Protein AF-A0A836RVA8-F1 (afdb_monomer_lite)

Structure (mmCIF, N/CA/C/O backbone):
data_AF-A0A836RVA8-F1
#
_entry.id   AF-A0A836RVA8-F1
#
loop_
_atom_site.group_PDB
_atom_site.id
_atom_site.type_symbol
_atom_site.label_atom_id
_atom_site.label_alt_id
_atom_site.label_comp_id
_atom_site.label_asym_id
_atom_site.label_entity_id
_atom_site.label_seq_id
_atom_site.pdbx_PDB_ins_code
_atom_site.Cartn_x
_atom_site.Cartn_y
_atom_site.Cartn_z
_atom_site.occupancy
_atom_site.B_iso_or_equiv
_atom_site.auth_seq_id
_atom_site.auth_comp_id
_atom_site.auth_asym_id
_atom_site.auth_atom_id
_atom_site.pdbx_PDB_model_num
ATOM 1 N N . MET A 1 1 ? -26.737 -7.224 10.497 1.00 41.62 1 MET A N 1
ATOM 2 C CA . MET A 1 1 ? -25.761 -6.852 9.454 1.00 41.62 1 MET A CA 1
ATOM 3 C C . MET A 1 1 ? -25.081 -8.125 9.006 1.00 41.62 1 MET A C 1
ATOM 5 O O . MET A 1 1 ? -24.600 -8.872 9.847 1.00 41.62 1 MET A O 1
ATOM 9 N N . ASP A 1 2 ? -25.193 -8.421 7.721 1.00 38.41 2 ASP A N 1
ATOM 10 C CA . ASP A 1 2 ? -24.862 -9.713 7.130 1.00 38.41 2 ASP A CA 1
ATOM 11 C C . ASP A 1 2 ? -23.335 -9.884 7.031 1.00 38.41 2 ASP A C 1
ATOM 13 O O . ASP A 1 2 ? -22.668 -9.108 6.348 1.00 38.41 2 ASP A O 1
ATOM 17 N N . ARG A 1 3 ? -22.769 -10.868 7.745 1.00 47.66 3 ARG A N 1
ATOM 18 C CA . ARG A 1 3 ? -21.315 -11.139 7.846 1.00 47.66 3 ARG A CA 1
ATOM 19 C C . ARG A 1 3 ? -20.704 -11.715 6.550 1.00 47.66 3 ARG A C 1
ATOM 21 O O . ARG A 1 3 ? -19.552 -12.130 6.540 1.00 47.66 3 ARG A O 1
ATOM 28 N N . ALA A 1 4 ? -21.459 -11.748 5.455 1.00 45.94 4 ALA A N 1
ATOM 29 C CA . ALA A 1 4 ? -21.172 -12.548 4.265 1.00 45.94 4 ALA A CA 1
ATOM 30 C C . ALA A 1 4 ? -20.356 -11.848 3.152 1.00 45.94 4 ALA A C 1
ATOM 32 O O . ALA A 1 4 ? -20.368 -12.313 2.016 1.00 45.94 4 ALA A O 1
ATOM 33 N N . ARG A 1 5 ? -19.653 -10.736 3.421 1.00 54.91 5 ARG A N 1
ATOM 34 C CA . ARG A 1 5 ? -18.904 -9.982 2.382 1.00 54.91 5 ARG A CA 1
ATOM 35 C C . ARG A 1 5 ? -17.387 -9.896 2.596 1.00 54.91 5 ARG A C 1
ATOM 37 O O . ARG A 1 5 ? -16.750 -9.000 2.055 1.00 54.91 5 ARG A O 1
ATOM 44 N N . GLY A 1 6 ? -16.809 -10.811 3.370 1.00 57.75 6 GLY A N 1
ATOM 45 C CA . GLY A 1 6 ? -15.354 -10.985 3.456 1.00 57.75 6 GLY A CA 1
ATOM 46 C C . GLY A 1 6 ? -14.848 -12.027 2.456 1.00 57.75 6 GLY A C 1
ATOM 47 O O . GLY A 1 6 ? -15.592 -12.951 2.110 1.00 57.75 6 GLY A O 1
ATOM 48 N N . ALA A 1 7 ? -13.592 -11.907 2.012 1.00 67.31 7 ALA A N 1
ATOM 49 C CA . ALA A 1 7 ? -12.902 -12.996 1.319 1.00 67.31 7 ALA A CA 1
ATOM 50 C C . ALA A 1 7 ? -12.951 -14.282 2.164 1.00 67.31 7 ALA A C 1
ATOM 52 O O . ALA A 1 7 ? -13.014 -14.216 3.388 1.00 67.31 7 ALA A O 1
ATOM 53 N N . ALA A 1 8 ? -12.911 -15.461 1.535 1.00 75.00 8 ALA A N 1
ATOM 54 C CA . ALA A 1 8 ? -13.102 -16.737 2.238 1.00 75.00 8 ALA A CA 1
ATOM 55 C C . ALA A 1 8 ? -12.176 -16.905 3.460 1.00 75.00 8 ALA A C 1
ATOM 57 O O . ALA A 1 8 ? -12.599 -17.422 4.489 1.00 75.00 8 ALA A O 1
ATOM 58 N N . PHE A 1 9 ? -10.941 -16.399 3.377 1.00 73.25 9 PHE A N 1
ATOM 59 C CA . PHE A 1 9 ? -9.980 -16.420 4.480 1.00 73.25 9 PHE A CA 1
ATOM 60 C C . PHE A 1 9 ? -10.395 -15.560 5.686 1.00 73.25 9 PHE A C 1
ATOM 62 O O . PHE A 1 9 ? -10.048 -15.890 6.814 1.00 73.25 9 PHE A O 1
ATOM 69 N N . THR A 1 10 ? -11.155 -14.480 5.498 1.00 70.62 10 THR A N 1
ATOM 70 C CA . THR A 1 10 ? -11.567 -13.605 6.608 1.00 70.62 10 THR A CA 1
ATOM 71 C C . THR A 1 10 ? -12.845 -14.077 7.301 1.00 70.62 10 THR A C 1
ATOM 73 O O . THR A 1 10 ? -13.196 -13.580 8.370 1.00 70.62 10 THR A O 1
ATOM 76 N N . GLN A 1 11 ? -13.530 -15.085 6.753 1.00 72.25 11 GLN A N 1
ATOM 77 C CA . GLN A 1 11 ? -14.764 -15.628 7.317 1.00 72.25 11 GLN A CA 1
ATOM 78 C C . GLN A 1 11 ? -14.469 -16.549 8.511 1.00 72.25 11 GLN A C 1
ATOM 80 O O . GLN A 1 11 ? -14.295 -17.755 8.370 1.00 72.25 11 GLN A O 1
ATOM 85 N N . GLY A 1 12 ? -14.431 -15.970 9.714 1.00 66.88 12 GLY A N 1
ATOM 86 C CA . GLY A 1 12 ? -14.354 -16.713 10.980 1.00 66.88 12 GLY A CA 1
ATOM 87 C C . GLY A 1 12 ? -12.945 -17.101 11.440 1.00 66.88 12 GLY A C 1
ATOM 88 O O . GLY A 1 12 ? -12.816 -17.701 12.503 1.00 66.88 12 GLY A O 1
ATOM 89 N N . LEU A 1 13 ? -11.907 -16.742 10.680 1.00 68.31 13 LEU A N 1
ATOM 90 C CA . LEU A 1 13 ? -10.499 -16.947 11.056 1.00 68.31 13 LEU A CA 1
ATOM 91 C C . LEU A 1 13 ? -9.814 -15.664 11.535 1.00 68.31 13 LEU A C 1
ATOM 93 O O . LEU A 1 13 ? -8.812 -15.732 12.241 1.00 68.31 13 LEU A O 1
ATOM 97 N N . VAL A 1 14 ? -10.344 -14.504 11.146 1.00 76.12 14 VAL A N 1
ATOM 98 C CA . VAL A 1 14 ? -9.761 -13.197 11.443 1.00 76.12 14 VAL A CA 1
ATOM 99 C C . VAL A 1 14 ? -10.709 -12.426 12.347 1.00 76.12 14 VAL A C 1
ATOM 101 O O . VAL A 1 14 ? -11.854 -12.165 11.978 1.00 76.12 14 VAL A O 1
ATOM 104 N N . ASP A 1 15 ? -10.216 -12.054 13.522 1.00 83.06 15 ASP A N 1
ATOM 105 C CA . ASP A 1 15 ? -10.901 -11.128 14.413 1.00 83.06 15 ASP A CA 1
ATOM 106 C C . ASP A 1 15 ? -10.461 -9.696 14.093 1.00 83.06 15 ASP A C 1
ATOM 108 O O . ASP A 1 15 ? -9.334 -9.301 14.395 1.00 83.06 15 ASP A O 1
ATOM 112 N N . ALA A 1 16 ? -11.343 -8.940 13.436 1.00 80.56 16 ALA A N 1
ATOM 113 C CA . ALA A 1 16 ? -11.071 -7.569 13.009 1.00 80.56 16 ALA A CA 1
ATOM 114 C C . ALA A 1 16 ? -10.760 -6.640 14.192 1.00 80.56 16 ALA A C 1
ATOM 116 O O . ALA A 1 16 ? -9.933 -5.744 14.048 1.00 80.56 16 ALA A O 1
ATOM 117 N N . ASP A 1 17 ? -11.351 -6.897 15.364 1.00 83.56 17 ASP A N 1
ATOM 118 C CA . ASP A 1 17 ? -11.145 -6.081 16.566 1.00 83.56 17 ASP A CA 1
ATOM 119 C C . ASP A 1 17 ? -9.721 -6.238 17.134 1.00 83.56 17 ASP A C 1
ATOM 121 O O . ASP A 1 17 ? -9.259 -5.411 17.919 1.00 83.56 17 ASP A O 1
ATOM 125 N N . ASN A 1 18 ? -9.000 -7.280 16.703 1.00 87.00 18 ASN A N 1
ATOM 126 C CA . ASN A 1 18 ? -7.614 -7.560 17.074 1.00 87.00 18 ASN A CA 1
ATOM 127 C C . ASN A 1 18 ? -6.597 -7.173 15.982 1.00 87.00 18 ASN A C 1
ATOM 129 O O . ASN A 1 18 ? -5.406 -7.463 16.122 1.00 87.00 18 ASN A O 1
ATOM 133 N N . LEU A 1 19 ? -7.032 -6.515 14.901 1.00 86.31 19 LEU A N 1
ATOM 134 C CA . LEU A 1 19 ? -6.156 -6.042 13.830 1.00 86.31 19 LEU A CA 1
ATOM 135 C C . LEU A 1 19 ? -6.006 -4.521 13.858 1.00 86.31 19 LEU A C 1
ATOM 137 O O . LEU A 1 19 ? -6.974 -3.781 13.728 1.00 86.31 19 LEU A O 1
ATOM 141 N N . LEU A 1 20 ? -4.760 -4.051 13.953 1.00 86.00 20 LEU A N 1
ATOM 142 C CA . LEU A 1 20 ? -4.451 -2.621 13.876 1.00 86.00 20 LEU A CA 1
ATOM 143 C C . LEU A 1 20 ? -4.509 -2.098 12.433 1.00 86.00 20 LEU A C 1
ATOM 145 O O . LEU A 1 20 ? -5.014 -1.007 12.181 1.00 86.00 20 LEU A O 1
ATOM 149 N N . ALA A 1 21 ? -3.950 -2.865 11.498 1.00 88.69 21 ALA A N 1
ATOM 150 C CA . ALA A 1 21 ? -3.891 -2.539 10.082 1.00 88.69 21 ALA A CA 1
ATOM 151 C C . ALA A 1 21 ? -3.522 -3.784 9.262 1.00 88.69 21 ALA A C 1
ATOM 153 O O . ALA A 1 21 ? -2.996 -4.763 9.796 1.00 88.69 21 ALA A O 1
ATOM 154 N N . ALA A 1 22 ? -3.754 -3.717 7.957 1.00 90.25 22 ALA A N 1
ATOM 155 C CA . ALA A 1 22 ? -3.359 -4.711 6.976 1.00 90.25 22 ALA A CA 1
ATOM 156 C C . ALA A 1 22 ? -2.466 -4.073 5.907 1.00 90.25 22 ALA A C 1
ATOM 158 O O . ALA A 1 22 ? -2.730 -2.970 5.431 1.00 90.25 22 ALA A O 1
ATOM 159 N N . LEU A 1 23 ? -1.431 -4.803 5.500 1.00 92.25 23 LEU A N 1
ATOM 160 C CA . LEU A 1 23 ? -0.575 -4.447 4.377 1.00 92.25 23 LEU A CA 1
ATOM 161 C C . LEU A 1 23 ? -0.696 -5.539 3.321 1.00 92.25 23 LEU A C 1
ATOM 163 O O . LEU A 1 23 ? -0.358 -6.693 3.578 1.00 92.25 23 LEU A O 1
ATOM 167 N N . SER A 1 24 ? -1.172 -5.171 2.138 1.00 93.56 24 SER A N 1
ATOM 168 C CA . SER A 1 24 ? -1.114 -6.034 0.963 1.00 93.56 24 SER A CA 1
ATOM 169 C C . SER A 1 24 ? 0.148 -5.744 0.169 1.00 93.56 24 SER A C 1
ATOM 171 O O . SER A 1 24 ? 0.563 -4.595 0.028 1.00 93.56 24 SER A O 1
ATOM 173 N N . ILE A 1 25 ? 0.757 -6.799 -0.358 1.00 93.12 25 ILE A N 1
ATOM 174 C CA . ILE A 1 25 ? 1.924 -6.709 -1.228 1.00 93.12 25 ILE A CA 1
ATOM 175 C C . ILE A 1 25 ? 1.535 -7.412 -2.522 1.00 93.12 25 ILE A C 1
ATOM 177 O O . ILE A 1 25 ? 1.356 -8.630 -2.543 1.00 93.12 25 ILE A O 1
ATOM 181 N N . GLY A 1 26 ? 1.332 -6.636 -3.582 1.00 89.50 26 GLY A N 1
ATOM 182 C CA . GLY A 1 26 ? 0.762 -7.121 -4.832 1.00 89.50 26 GLY A CA 1
ATOM 183 C C . GLY A 1 26 ? 1.663 -6.814 -6.013 1.00 89.50 26 GLY A C 1
ATOM 184 O O . GLY A 1 26 ? 2.142 -5.696 -6.144 1.00 89.50 26 GLY A O 1
ATOM 185 N N . MET A 1 27 ? 1.849 -7.789 -6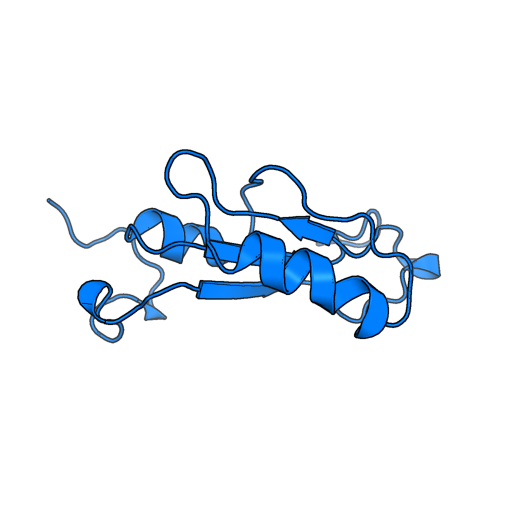.903 1.00 86.88 27 MET A N 1
ATOM 186 C CA . MET A 1 27 ? 2.568 -7.590 -8.174 1.00 86.88 27 MET A CA 1
ATOM 187 C C . MET A 1 27 ? 3.981 -7.020 -7.993 1.00 86.88 27 MET A C 1
ATOM 189 O O . MET A 1 27 ? 4.448 -6.290 -8.851 1.00 86.88 27 MET A O 1
ATOM 193 N N . VAL A 1 28 ? 4.646 -7.343 -6.882 1.00 87.50 28 VAL A N 1
ATOM 194 C CA . VAL A 1 28 ? 6.032 -6.934 -6.624 1.00 87.50 28 VAL A CA 1
ATOM 195 C C . VAL A 1 28 ? 7.027 -7.899 -7.266 1.00 87.50 28 VAL A C 1
ATOM 197 O O . VAL A 1 28 ? 6.768 -9.104 -7.350 1.00 87.50 28 VAL A O 1
ATOM 200 N N . GLY A 1 29 ? 8.187 -7.378 -7.666 1.00 83.31 29 GLY A N 1
ATOM 201 C CA . GLY A 1 29 ? 9.273 -8.163 -8.256 1.00 83.31 29 GLY A CA 1
ATOM 202 C C . GLY A 1 29 ? 9.163 -8.331 -9.771 1.00 83.31 29 GLY A C 1
ATOM 203 O O . GLY A 1 29 ? 9.816 -9.213 -10.341 1.00 83.31 29 GLY A O 1
ATOM 204 N N .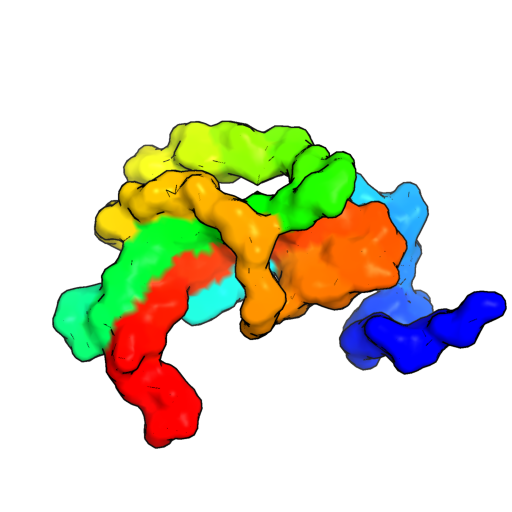 ALA A 1 30 ? 8.348 -7.512 -10.438 1.00 83.94 30 ALA A N 1
ATOM 205 C CA . ALA A 1 30 ? 8.314 -7.477 -11.885 1.00 83.94 30 ALA A CA 1
ATOM 206 C C . ALA A 1 30 ? 9.553 -6.750 -12.435 1.00 83.94 30 ALA A C 1
ATOM 208 O O . ALA A 1 30 ? 10.145 -5.865 -11.818 1.00 83.94 30 ALA A O 1
ATOM 209 N N . LYS A 1 31 ? 9.959 -7.114 -13.654 1.00 87.62 31 LYS A N 1
ATOM 210 C CA . LYS A 1 31 ? 10.976 -6.361 -14.395 1.00 87.62 31 LYS A CA 1
ATOM 211 C C . LYS A 1 31 ? 10.334 -5.100 -14.971 1.00 87.62 31 LYS A C 1
ATOM 213 O O . LYS A 1 31 ? 9.796 -5.153 -16.076 1.00 87.62 31 LYS A O 1
ATOM 218 N N . LEU A 1 32 ? 10.334 -4.006 -14.207 1.00 86.00 32 LEU A N 1
ATOM 219 C 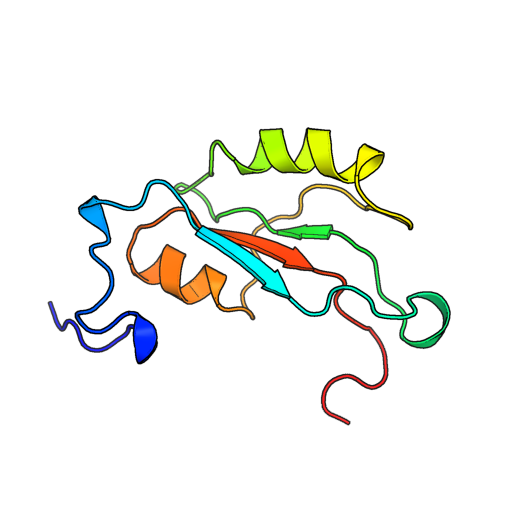CA . LEU A 1 32 ? 9.614 -2.764 -14.541 1.00 86.00 32 LEU A CA 1
ATOM 220 C C . LEU A 1 32 ? 9.974 -2.191 -15.922 1.00 86.00 32 LEU A C 1
ATOM 222 O O . LEU A 1 32 ? 9.123 -1.637 -16.611 1.00 86.00 32 LEU A O 1
ATOM 226 N N . ASP A 1 33 ? 11.205 -2.387 -16.390 1.00 86.94 33 ASP A N 1
ATOM 227 C CA . ASP A 1 33 ? 11.645 -2.026 -17.743 1.00 86.94 33 ASP A CA 1
ATOM 228 C C . ASP A 1 33 ? 10.920 -2.828 -18.846 1.00 86.94 33 ASP A C 1
ATOM 230 O O . ASP A 1 33 ? 10.580 -2.302 -19.913 1.00 86.94 33 ASP A O 1
ATOM 234 N N . VAL A 1 34 ? 10.628 -4.100 -18.573 1.00 88.94 34 VAL A N 1
ATOM 235 C CA . VAL A 1 34 ? 9.939 -5.019 -19.486 1.00 88.94 34 VAL A CA 1
ATOM 236 C C . VAL A 1 34 ? 8.425 -4.856 -19.421 1.00 88.94 34 VAL A C 1
ATOM 238 O O . VAL A 1 34 ? 7.779 -4.807 -20.467 1.00 88.94 34 VAL A O 1
ATOM 241 N N . VAL A 1 35 ? 7.849 -4.777 -18.221 1.00 88.81 35 VAL A N 1
ATOM 242 C CA . VAL A 1 35 ? 6.388 -4.743 -18.032 1.00 88.81 35 VAL A CA 1
ATOM 243 C C . VAL A 1 35 ? 5.816 -3.323 -18.039 1.00 88.81 35 VAL A C 1
ATOM 245 O O . VAL A 1 35 ? 4.649 -3.140 -18.362 1.00 88.81 35 VAL A O 1
ATOM 248 N N . GLY A 1 36 ? 6.635 -2.289 -17.828 1.00 85.88 36 GLY A N 1
ATOM 249 C CA . GLY A 1 36 ? 6.116 -0.959 -17.480 1.00 85.88 36 GLY A CA 1
ATOM 250 C C . GLY A 1 36 ? 5.604 -0.929 -16.034 1.00 85.88 36 GLY A C 1
ATOM 251 O O . GLY A 1 36 ? 5.596 -1.958 -15.364 1.00 85.88 36 GLY A O 1
ATOM 252 N N . GLY A 1 37 ? 5.177 0.233 -15.554 1.00 86.62 37 GLY A N 1
ATOM 253 C CA . GLY A 1 37 ? 4.791 0.430 -14.156 1.00 86.62 37 GLY A CA 1
ATOM 254 C C . GLY A 1 37 ? 5.896 0.997 -13.258 1.00 86.62 37 GLY A C 1
ATOM 255 O O . GLY A 1 37 ? 7.026 1.263 -13.681 1.00 86.62 37 GLY A O 1
ATOM 256 N N . VAL A 1 38 ? 5.530 1.232 -12.000 1.00 89.00 38 VAL A N 1
ATOM 257 C CA . VAL A 1 38 ? 6.358 1.870 -10.968 1.00 89.00 38 VAL A CA 1
ATOM 258 C C . VAL A 1 38 ? 5.963 1.346 -9.599 1.00 89.00 38 VAL A C 1
ATOM 260 O O . VAL A 1 38 ? 4.783 1.108 -9.351 1.00 89.00 38 VAL A O 1
ATOM 263 N N . LEU A 1 39 ? 6.923 1.232 -8.681 1.00 91.62 39 LEU A N 1
ATOM 264 C CA . LEU A 1 39 ? 6.595 0.883 -7.307 1.00 91.62 39 LEU A CA 1
ATOM 265 C C . LEU A 1 39 ? 5.907 2.066 -6.618 1.00 91.62 39 LEU A C 1
ATOM 267 O O . LEU A 1 39 ? 6.409 3.192 -6.631 1.00 91.62 39 LEU A O 1
ATOM 271 N N . GLN A 1 40 ? 4.788 1.804 -5.959 1.00 93.12 40 GLN A N 1
ATOM 272 C CA . GLN A 1 40 ? 4.022 2.798 -5.223 1.00 93.12 40 GLN A CA 1
ATOM 273 C C . GLN A 1 40 ? 3.415 2.206 -3.949 1.00 93.12 40 GLN A C 1
ATOM 275 O O . GLN A 1 40 ? 3.303 0.987 -3.790 1.00 93.12 40 GLN A O 1
ATOM 280 N N . LEU A 1 41 ? 3.018 3.098 -3.045 1.00 94.69 41 LEU A N 1
ATOM 281 C CA . LEU A 1 41 ? 2.234 2.774 -1.862 1.00 94.69 41 LEU A CA 1
ATOM 282 C C . LEU A 1 41 ? 0.842 3.375 -2.042 1.00 94.69 41 LEU A C 1
ATOM 284 O O . LEU A 1 41 ? 0.705 4.587 -2.130 1.00 94.69 41 LEU A O 1
ATOM 288 N N . VAL A 1 42 ? -0.194 2.554 -2.086 1.00 94.62 42 VAL A N 1
ATOM 289 C CA . VAL A 1 42 ? -1.592 2.988 -2.070 1.00 94.62 42 VAL A CA 1
ATOM 290 C C . VAL A 1 42 ? -2.060 3.004 -0.617 1.00 94.62 42 VAL A C 1
ATOM 292 O O . VAL A 1 42 ? -2.039 1.973 0.063 1.00 94.62 42 VAL A O 1
ATOM 295 N N . GLY A 1 43 ? -2.429 4.188 -0.131 1.00 93.00 43 GLY A N 1
ATOM 296 C CA . GLY A 1 43 ? -2.869 4.389 1.247 1.00 93.00 43 GLY A CA 1
ATOM 297 C C . GLY A 1 43 ? -4.329 4.017 1.480 1.00 93.00 43 GLY A C 1
ATOM 298 O O . GLY A 1 43 ? -5.111 3.797 0.551 1.00 93.00 43 GLY A O 1
ATOM 299 N N . SER A 1 44 ? -4.719 4.003 2.750 1.00 87.00 44 SER A N 1
ATOM 300 C CA . SER A 1 44 ? -6.119 3.802 3.125 1.00 87.00 44 SER A CA 1
ATOM 301 C C . SER A 1 44 ? -6.996 5.022 2.772 1.00 87.00 44 SER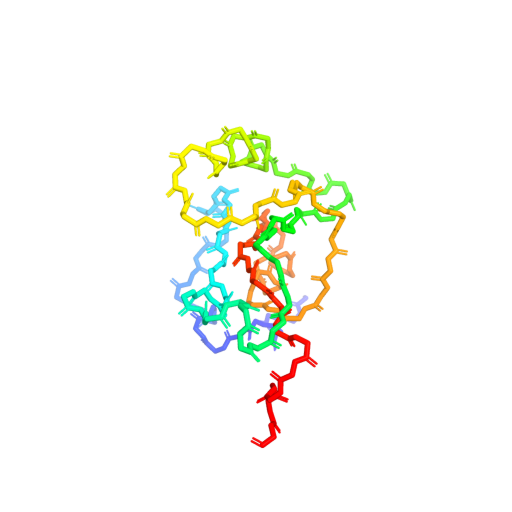 A C 1
ATOM 303 O O . SER A 1 44 ? -6.536 6.165 2.858 1.00 87.00 44 SER A O 1
ATOM 305 N N . PRO A 1 45 ? -8.282 4.831 2.409 1.00 87.38 45 PRO A N 1
ATOM 306 C CA . PRO A 1 45 ? -9.164 5.934 2.030 1.00 87.38 45 PRO A CA 1
ATOM 307 C C . PRO A 1 45 ? -9.572 6.783 3.245 1.00 87.38 45 PRO A C 1
ATOM 309 O O . PRO A 1 45 ? -9.805 6.229 4.319 1.00 87.38 45 PRO A O 1
ATOM 312 N N . PRO A 1 46 ? -9.774 8.106 3.106 1.00 80.31 46 PRO A N 1
ATOM 313 C CA . PRO A 1 46 ? -10.383 8.912 4.163 1.00 80.31 46 PRO A CA 1
ATOM 314 C C . PRO A 1 46 ? -11.780 8.389 4.561 1.00 80.31 46 PRO A C 1
ATOM 316 O O . PRO A 1 46 ? -12.549 7.982 3.688 1.00 80.31 46 PRO A O 1
ATOM 319 N N . PRO A 1 47 ? -12.160 8.422 5.854 1.00 77.06 47 PRO A N 1
ATOM 320 C CA . PRO A 1 47 ? -11.393 8.909 7.006 1.00 77.06 47 PRO A CA 1
ATOM 321 C C . PRO A 1 47 ? -10.449 7.858 7.624 1.00 77.06 47 PRO A C 1
ATOM 323 O O . PRO A 1 47 ? -9.843 8.123 8.657 1.00 77.06 47 PRO A O 1
ATOM 326 N N . LEU A 1 48 ? -10.332 6.671 7.029 1.00 74.69 48 LEU A N 1
ATOM 327 C CA . LEU A 1 48 ? -9.544 5.540 7.524 1.00 74.69 48 LEU A CA 1
ATOM 328 C C . LEU A 1 48 ? -8.045 5.698 7.227 1.00 74.69 48 LEU A C 1
ATOM 330 O O . LEU A 1 48 ? -7.400 4.733 6.853 1.00 74.69 48 LEU A O 1
ATOM 334 N N . THR A 1 49 ? -7.465 6.890 7.360 1.00 75.81 49 THR A N 1
ATOM 335 C CA . THR A 1 49 ? -6.036 7.090 7.075 1.00 75.81 49 THR A CA 1
ATOM 336 C C . THR A 1 49 ? -5.178 6.277 8.045 1.00 75.81 49 THR A C 1
ATOM 338 O O . THR A 1 49 ? -5.290 6.431 9.264 1.00 75.81 49 THR A O 1
ATOM 341 N N . SER A 1 50 ? -4.312 5.412 7.512 1.00 81.31 50 SER A N 1
ATOM 342 C CA . SER A 1 50 ? -3.462 4.549 8.325 1.00 81.31 50 SER A CA 1
ATOM 343 C C . SER A 1 50 ? -2.264 5.315 8.869 1.00 81.31 50 SER A C 1
ATOM 345 O O . SER A 1 50 ? -1.567 6.006 8.130 1.00 81.31 50 SER A O 1
ATOM 347 N N . LEU A 1 51 ? -1.952 5.137 10.156 1.00 84.62 51 LEU A N 1
ATOM 348 C CA . LEU A 1 51 ? -0.679 5.616 10.711 1.00 84.62 51 LEU A CA 1
ATOM 349 C C . LEU A 1 51 ? 0.526 4.855 10.136 1.00 84.62 51 LEU A C 1
ATOM 351 O O . LEU A 1 51 ? 1.652 5.332 10.258 1.00 84.62 51 LEU A O 1
ATOM 355 N N . LEU A 1 52 ? 0.305 3.696 9.502 1.00 86.75 52 LEU A N 1
ATOM 356 C CA . LEU A 1 52 ? 1.362 2.972 8.798 1.00 86.75 52 LEU A CA 1
ATOM 357 C C . LEU A 1 52 ? 1.718 3.615 7.460 1.00 86.75 52 LEU A C 1
ATOM 359 O O . LEU A 1 52 ? 2.874 3.516 7.068 1.00 86.75 52 LEU A O 1
ATOM 363 N N . ASP A 1 53 ? 0.782 4.294 6.791 1.00 90.31 53 ASP A N 1
ATOM 364 C CA . ASP A 1 53 ? 1.022 4.910 5.479 1.00 90.31 53 ASP A CA 1
ATOM 365 C C . ASP A 1 53 ? 2.250 5.844 5.484 1.00 90.31 53 ASP A C 1
ATOM 367 O O . ASP A 1 53 ? 3.158 5.611 4.688 1.00 90.31 53 ASP A O 1
ATOM 371 N N . PRO A 1 54 ? 2.386 6.829 6.402 1.00 90.88 54 PRO A N 1
ATOM 372 C CA . PRO A 1 54 ? 3.572 7.689 6.435 1.00 90.88 54 PRO A CA 1
ATOM 373 C C . PRO A 1 54 ? 4.852 6.952 6.858 1.00 90.88 54 PRO A C 1
ATOM 375 O O . PRO A 1 54 ? 5.945 7.339 6.449 1.00 90.88 54 PRO A O 1
ATOM 378 N N . VAL A 1 55 ? 4.746 5.897 7.675 1.00 91.62 55 VAL A N 1
ATOM 379 C CA . VAL A 1 55 ? 5.910 5.093 8.091 1.00 91.62 55 VAL A CA 1
ATOM 380 C C . VAL A 1 55 ? 6.443 4.287 6.909 1.00 91.62 55 VAL A C 1
ATOM 382 O O . VAL A 1 55 ? 7.650 4.258 6.674 1.00 91.62 55 VAL A O 1
ATOM 385 N N . LEU A 1 56 ? 5.546 3.656 6.152 1.00 92.00 56 LEU A N 1
ATOM 386 C CA . LEU A 1 56 ? 5.878 2.900 4.952 1.00 92.00 56 LEU A CA 1
ATOM 387 C C . LEU A 1 56 ? 6.408 3.829 3.857 1.00 92.00 56 LEU A C 1
ATOM 389 O O . LEU A 1 56 ? 7.448 3.528 3.278 1.00 92.00 56 LEU A O 1
ATOM 393 N N . ASP A 1 57 ? 5.768 4.978 3.634 1.00 94.00 57 ASP A N 1
ATOM 394 C CA . ASP A 1 57 ? 6.203 5.963 2.637 1.00 94.00 57 ASP A CA 1
ATOM 395 C C . ASP A 1 57 ? 7.626 6.478 2.906 1.00 94.00 57 ASP A C 1
ATOM 397 O O . ASP A 1 57 ? 8.422 6.636 1.984 1.00 94.00 57 ASP A O 1
ATOM 401 N N . ALA A 1 58 ? 7.988 6.658 4.180 1.00 93.00 58 ALA A N 1
ATOM 402 C CA . ALA A 1 58 ? 9.343 7.036 4.572 1.00 93.00 58 ALA A CA 1
ATOM 403 C C . ALA A 1 58 ? 10.363 5.886 4.452 1.00 93.00 58 ALA A C 1
ATOM 405 O O . ALA A 1 58 ? 11.543 6.136 4.202 1.00 93.00 58 ALA A O 1
ATOM 406 N N . ALA A 1 59 ? 9.939 4.635 4.650 1.00 92.50 59 ALA A N 1
ATOM 407 C CA . ALA A 1 59 ? 10.830 3.475 4.675 1.00 92.50 59 ALA A CA 1
ATOM 408 C C . ALA A 1 59 ? 11.105 2.887 3.281 1.00 92.50 59 ALA A C 1
ATOM 410 O O . ALA A 1 59 ? 12.228 2.457 2.999 1.00 92.50 59 ALA A O 1
ATOM 411 N N . LEU A 1 60 ? 10.100 2.868 2.402 1.00 91.94 60 LEU A N 1
ATOM 412 C CA . LEU A 1 60 ? 10.176 2.246 1.079 1.00 91.94 60 LEU A CA 1
ATOM 413 C C . LEU A 1 60 ? 11.309 2.789 0.189 1.00 91.94 60 LEU A C 1
ATOM 415 O O . LEU A 1 60 ? 12.028 1.954 -0.357 1.00 91.94 60 LEU A O 1
ATOM 419 N N . PRO A 1 61 ? 11.573 4.111 0.092 1.00 91.69 61 PRO A N 1
ATOM 420 C CA . PRO A 1 61 ? 12.638 4.641 -0.764 1.00 91.69 61 PRO A CA 1
ATOM 421 C C . PRO A 1 61 ? 14.029 4.066 -0.473 1.00 91.69 61 PRO A C 1
ATOM 423 O O . PRO A 1 61 ? 14.861 3.977 -1.369 1.00 91.69 61 PRO A O 1
ATOM 426 N N . ALA A 1 62 ? 14.293 3.700 0.785 1.00 90.25 62 ALA A N 1
ATOM 427 C CA . ALA A 1 62 ? 15.565 3.120 1.214 1.00 90.25 62 ALA A CA 1
ATOM 428 C C . ALA A 1 62 ? 15.571 1.582 1.201 1.00 90.25 62 ALA A C 1
ATOM 430 O O . ALA A 1 62 ? 16.627 0.978 1.380 1.00 90.25 62 ALA A O 1
ATOM 431 N N . SER A 1 63 ? 14.406 0.953 1.035 1.00 87.25 63 SER A N 1
ATOM 432 C CA . SER A 1 63 ? 14.218 -0.491 1.230 1.00 87.25 63 SER A CA 1
ATOM 433 C C . SER A 1 63 ? 13.995 -1.266 -0.067 1.00 87.25 63 SER A C 1
ATOM 435 O O . SER A 1 63 ? 13.925 -2.493 -0.029 1.00 87.25 63 SER A O 1
ATOM 437 N N . VAL A 1 64 ? 13.852 -0.579 -1.201 1.00 83.94 64 VAL A N 1
ATOM 438 C CA . VAL A 1 64 ? 13.485 -1.189 -2.484 1.00 83.94 64 VAL A CA 1
ATOM 439 C C . VAL A 1 64 ? 14.454 -0.793 -3.589 1.00 83.94 64 VAL A C 1
ATOM 441 O O . VAL A 1 64 ? 14.970 0.323 -3.626 1.00 83.94 64 VAL A O 1
ATOM 444 N N . GLU A 1 65 ? 14.697 -1.724 -4.506 1.00 75.44 65 GLU A N 1
ATOM 445 C CA . GLU A 1 65 ? 15.472 -1.470 -5.714 1.00 75.44 65 GLU A CA 1
ATOM 446 C C . GLU A 1 65 ? 14.517 -1.038 -6.833 1.00 75.44 65 GLU A C 1
ATOM 448 O O . GLU A 1 65 ? 13.662 -1.810 -7.258 1.00 75.44 65 GLU A O 1
ATOM 453 N N . GLY A 1 66 ? 14.651 0.199 -7.313 1.00 74.50 66 GLY A N 1
ATOM 454 C CA . GLY A 1 66 ? 13.846 0.723 -8.421 1.00 74.50 66 GLY A CA 1
ATOM 455 C C . GLY A 1 66 ? 13.101 2.021 -8.092 1.00 74.50 66 GLY A C 1
ATOM 456 O O . GLY A 1 66 ? 13.198 2.538 -6.978 1.00 74.50 66 GLY A O 1
ATOM 457 N N . PRO A 1 67 ? 12.396 2.605 -9.078 1.00 82.06 67 PRO A N 1
ATOM 458 C CA . PRO A 1 67 ? 11.691 3.866 -8.898 1.00 82.06 67 PRO A CA 1
ATOM 459 C C . PRO A 1 67 ? 10.476 3.685 -7.982 1.00 82.06 67 PRO A C 1
ATOM 461 O O . PRO A 1 67 ? 9.486 3.059 -8.362 1.00 82.06 67 PRO A O 1
ATOM 464 N N . TYR A 1 68 ? 10.552 4.285 -6.796 1.00 91.31 68 TYR A N 1
ATOM 465 C CA . TYR A 1 68 ? 9.414 4.479 -5.906 1.00 91.31 68 TYR A CA 1
ATOM 466 C C . TYR A 1 68 ? 8.798 5.861 -6.136 1.00 91.31 68 TYR A C 1
ATOM 468 O O . TYR A 1 68 ? 9.508 6.868 -6.110 1.00 91.31 68 TYR A O 1
ATOM 476 N N . VAL A 1 69 ? 7.485 5.922 -6.363 1.00 91.56 69 VAL A N 1
ATOM 477 C CA . VAL A 1 69 ? 6.786 7.180 -6.695 1.00 91.56 69 VAL A CA 1
ATOM 478 C C . VAL A 1 69 ? 6.018 7.803 -5.530 1.00 91.56 69 VAL A C 1
ATOM 480 O O . VAL A 1 69 ? 5.341 8.811 -5.734 1.00 91.56 69 VAL A O 1
ATOM 483 N N . GLY A 1 70 ? 6.145 7.246 -4.325 1.00 93.44 70 GLY A N 1
ATOM 484 C CA . GLY A 1 70 ? 5.508 7.780 -3.124 1.00 93.44 70 GLY A CA 1
ATOM 485 C C . GLY A 1 70 ? 4.132 7.191 -2.820 1.00 93.44 70 GLY A C 1
ATOM 486 O O . GLY A 1 70 ? 3.600 6.344 -3.548 1.00 93.44 70 GLY A O 1
ATOM 487 N N . LEU A 1 71 ? 3.564 7.694 -1.726 1.00 93.50 71 LEU A N 1
ATOM 488 C CA . LEU A 1 71 ? 2.186 7.467 -1.318 1.00 93.50 71 LEU A CA 1
ATOM 489 C C . LEU A 1 71 ? 1.195 8.028 -2.351 1.00 93.50 71 LEU A C 1
ATOM 491 O O . LEU A 1 71 ? 1.280 9.179 -2.787 1.00 93.50 71 LEU A O 1
ATOM 495 N N . ARG A 1 72 ? 0.212 7.207 -2.707 1.00 93.06 72 ARG A N 1
ATOM 496 C CA . ARG A 1 72 ? -0.910 7.512 -3.590 1.00 93.06 72 ARG A CA 1
ATOM 497 C C . ARG A 1 72 ? -2.221 7.461 -2.821 1.00 93.06 72 ARG A C 1
ATOM 499 O O . ARG A 1 72 ? -2.348 6.769 -1.809 1.00 93.06 72 ARG A O 1
ATOM 506 N N . GLU A 1 73 ? -3.199 8.197 -3.339 1.00 90.94 73 GLU A N 1
ATOM 507 C CA . GLU A 1 73 ? -4.582 8.087 -2.886 1.00 90.94 73 GLU A CA 1
ATOM 508 C C . GLU A 1 73 ? -5.103 6.663 -3.096 1.00 90.94 73 GLU A C 1
ATOM 510 O O . GLU A 1 73 ? -4.619 5.930 -3.959 1.00 90.94 73 GLU A O 1
ATOM 515 N N . TYR A 1 74 ? -6.093 6.290 -2.288 1.00 92.25 74 TYR A N 1
ATOM 516 C CA . TYR A 1 74 ? -6.699 4.967 -2.330 1.00 92.25 74 TYR A CA 1
ATOM 517 C C . TYR A 1 74 ? -7.166 4.584 -3.741 1.00 92.25 74 TYR A C 1
ATOM 519 O O . TYR A 1 74 ? -7.884 5.331 -4.409 1.00 92.25 74 TYR A O 1
ATOM 527 N N . GLU A 1 75 ? -6.825 3.361 -4.134 1.00 90.88 75 GLU A N 1
ATOM 528 C CA . GLU A 1 75 ? -7.243 2.731 -5.376 1.00 90.88 75 GLU A CA 1
ATOM 529 C C . GLU A 1 75 ? -7.694 1.295 -5.090 1.00 90.88 75 GLU A C 1
ATOM 531 O O . GLU A 1 75 ? -6.974 0.508 -4.479 1.00 90.88 75 GLU A O 1
ATOM 536 N N . ARG A 1 76 ? -8.892 0.939 -5.562 1.00 90.56 76 ARG A N 1
ATOM 537 C CA . ARG A 1 76 ? -9.427 -0.421 -5.436 1.00 90.56 76 ARG A CA 1
ATOM 538 C C . ARG A 1 76 ? -8.754 -1.360 -6.436 1.00 90.56 76 ARG A C 1
ATOM 540 O O . ARG A 1 76 ? -8.637 -1.022 -7.608 1.00 90.56 76 ARG A O 1
ATOM 547 N N . GLY A 1 77 ? -8.468 -2.590 -6.019 1.00 88.69 77 GLY A N 1
ATOM 548 C CA . GLY A 1 77 ? -8.025 -3.651 -6.928 1.00 88.69 77 GLY A CA 1
ATOM 549 C C . GLY A 1 77 ? -7.180 -4.751 -6.289 1.00 88.69 77 GLY A C 1
ATOM 550 O O . GLY A 1 77 ? -6.566 -5.528 -7.019 1.00 88.69 77 GLY A O 1
ATOM 551 N N . ASN A 1 78 ? -7.099 -4.817 -4.958 1.00 92.31 78 ASN A N 1
ATOM 552 C CA . ASN A 1 78 ? -6.237 -5.768 -4.251 1.00 92.31 78 ASN A CA 1
ATOM 553 C C . ASN A 1 78 ? -6.817 -6.135 -2.873 1.00 92.31 78 ASN A C 1
ATOM 555 O O . ASN A 1 78 ? -7.727 -5.474 -2.386 1.00 92.31 78 ASN A O 1
ATOM 559 N N . ASP A 1 79 ? -6.261 -7.127 -2.184 1.00 90.38 79 ASP A N 1
ATOM 560 C CA . ASP A 1 79 ? -6.846 -7.686 -0.956 1.00 90.38 79 ASP A CA 1
ATOM 561 C C . ASP A 1 79 ? -6.904 -6.705 0.231 1.00 90.38 79 ASP A C 1
ATOM 563 O O . ASP A 1 79 ? -7.687 -6.912 1.162 1.00 90.38 79 ASP A O 1
ATOM 567 N N . HIS A 1 80 ? -6.185 -5.577 0.180 1.00 91.56 80 HIS A N 1
ATOM 568 C CA . HIS A 1 80 ? -6.345 -4.483 1.146 1.00 91.56 80 HIS A CA 1
ATOM 569 C C . HIS A 1 80 ? -7.787 -3.936 1.185 1.00 91.56 80 HIS A C 1
ATOM 571 O O . HIS A 1 80 ? -8.244 -3.478 2.233 1.00 91.56 80 HIS A O 1
ATOM 577 N N . ASP A 1 81 ? -8.541 -4.078 0.089 1.00 91.69 81 ASP A N 1
ATOM 578 C CA . ASP A 1 81 ? -9.959 -3.725 -0.004 1.00 91.69 81 ASP A CA 1
ATOM 579 C C . ASP A 1 81 ? -10.823 -4.533 0.974 1.00 91.69 81 ASP A C 1
ATOM 581 O O . ASP A 1 81 ? -11.820 -4.033 1.500 1.00 91.69 81 ASP A O 1
ATOM 585 N N . VAL A 1 82 ? -10.438 -5.785 1.243 1.00 89.62 82 VAL A N 1
ATOM 586 C CA . VAL A 1 82 ? -11.145 -6.663 2.182 1.00 89.62 82 VAL A CA 1
ATOM 587 C C . VAL A 1 82 ? -10.948 -6.167 3.610 1.00 89.62 82 VAL A C 1
ATOM 589 O O . VAL A 1 82 ? -11.917 -6.101 4.364 1.00 89.62 82 VAL A O 1
ATOM 592 N N . ALA A 1 83 ? -9.721 -5.775 3.966 1.00 88.56 83 ALA A N 1
ATOM 593 C CA . ALA A 1 83 ? -9.421 -5.199 5.275 1.00 88.56 83 ALA A CA 1
ATOM 594 C C . ALA A 1 83 ? -10.208 -3.898 5.496 1.00 88.56 83 ALA A C 1
ATOM 596 O O . ALA A 1 83 ? -10.911 -3.769 6.500 1.00 88.56 83 ALA A O 1
ATOM 597 N N . ILE A 1 84 ? -10.201 -3.001 4.504 1.00 89.75 84 ILE A N 1
ATOM 598 C CA . ILE A 1 84 ? -10.985 -1.757 4.527 1.00 89.75 84 ILE A CA 1
ATOM 599 C C . ILE A 1 84 ? -12.480 -2.059 4.702 1.00 89.75 84 ILE A C 1
ATOM 601 O O . ILE A 1 84 ? -13.152 -1.433 5.523 1.00 89.75 84 ILE A O 1
ATOM 605 N N . GLY A 1 85 ? -13.010 -3.058 3.989 1.00 87.94 85 GLY A N 1
ATOM 606 C CA . GLY A 1 85 ? -14.402 -3.501 4.118 1.00 87.94 85 GLY A CA 1
ATOM 607 C C . GLY A 1 85 ? -14.765 -4.062 5.500 1.00 87.94 85 GLY A C 1
ATOM 608 O O . GLY A 1 85 ? -15.938 -4.047 5.875 1.00 87.94 85 GLY A O 1
ATOM 609 N N . MET A 1 86 ? -13.774 -4.520 6.267 1.00 85.94 86 MET A N 1
ATOM 610 C CA . MET A 1 86 ? -13.918 -4.969 7.656 1.00 85.94 86 MET A CA 1
ATOM 611 C C . MET A 1 86 ? -13.752 -3.831 8.677 1.00 85.94 86 MET A C 1
ATOM 613 O O . MET A 1 86 ? -13.861 -4.080 9.873 1.00 85.94 86 MET A O 1
ATOM 617 N N . GLY A 1 87 ? -13.507 -2.595 8.230 1.00 86.56 87 GLY A N 1
ATOM 618 C CA . GLY A 1 87 ? -13.205 -1.457 9.103 1.00 86.56 87 GLY A CA 1
ATOM 619 C C . GLY A 1 87 ? -11.754 -1.419 9.594 1.00 86.56 87 GLY A C 1
ATOM 620 O O . GLY A 1 87 ? -11.436 -0.621 10.471 1.00 86.56 87 GLY A O 1
ATOM 621 N N . VAL A 1 88 ? -10.880 -2.255 9.028 1.00 87.50 88 VAL A N 1
ATOM 622 C CA . VAL A 1 88 ? -9.445 -2.292 9.331 1.00 87.50 88 VAL A CA 1
ATOM 623 C C . VAL A 1 88 ? -8.707 -1.393 8.339 1.00 87.50 88 VAL A C 1
ATOM 625 O O . VAL A 1 88 ? -8.988 -1.407 7.142 1.00 87.50 88 VAL A O 1
ATOM 628 N N . LEU A 1 89 ? -7.745 -0.613 8.829 1.00 90.94 89 LEU A N 1
ATOM 629 C CA . LEU A 1 89 ? -6.892 0.236 7.990 1.00 90.94 89 LEU A CA 1
ATOM 630 C C . LEU A 1 89 ? -6.104 -0.655 7.014 1.00 90.94 89 LEU A C 1
ATOM 632 O O . LEU A 1 89 ? -5.515 -1.646 7.439 1.00 90.94 89 LEU A O 1
ATOM 636 N N . GLY A 1 90 ? -6.103 -0.341 5.721 1.00 91.62 90 GLY A N 1
ATOM 637 C CA . GLY A 1 90 ? -5.526 -1.192 4.676 1.00 91.62 90 GLY A CA 1
ATOM 638 C C . GLY A 1 90 ? -4.653 -0.406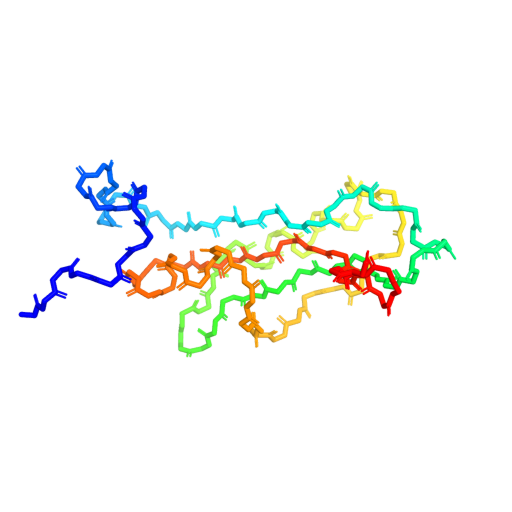 3.705 1.00 91.62 90 GLY A C 1
ATOM 639 O O . GLY A 1 90 ? -5.129 0.543 3.084 1.00 91.62 90 GLY A O 1
ATOM 640 N N . SER A 1 91 ? -3.401 -0.823 3.551 1.00 93.94 91 SER A N 1
ATOM 641 C CA . SER A 1 91 ? -2.435 -0.224 2.621 1.00 93.94 91 SER A CA 1
ATOM 642 C C . SER A 1 91 ? -1.972 -1.268 1.604 1.00 93.94 91 SER A C 1
ATOM 644 O O . SER A 1 91 ? -2.011 -2.472 1.877 1.00 93.94 91 SER A O 1
ATOM 646 N N . LEU A 1 92 ? -1.505 -0.828 0.440 1.00 94.38 92 LEU A N 1
ATOM 647 C CA . LEU A 1 92 ? -1.013 -1.702 -0.623 1.00 94.38 92 LEU A CA 1
ATOM 648 C C . LEU A 1 92 ? 0.334 -1.203 -1.148 1.00 94.38 92 LEU A C 1
ATOM 650 O O . LEU A 1 92 ? 0.438 -0.075 -1.606 1.00 94.38 92 LEU A O 1
ATOM 654 N N . VAL A 1 93 ? 1.350 -2.062 -1.141 1.00 93.69 93 VAL A N 1
ATOM 655 C CA . VAL A 1 93 ? 2.587 -1.851 -1.907 1.00 93.69 93 VAL A CA 1
ATOM 656 C C . VAL A 1 93 ? 2.474 -2.616 -3.215 1.00 93.69 93 VAL A C 1
ATOM 658 O O . VAL A 1 93 ? 2.222 -3.827 -3.198 1.00 93.69 93 VAL A O 1
ATOM 661 N N . ASN A 1 94 ? 2.644 -1.929 -4.344 1.00 92.94 94 ASN A N 1
ATOM 662 C CA . ASN A 1 94 ? 2.515 -2.565 -5.648 1.00 92.94 94 ASN A CA 1
ATOM 663 C C . ASN A 1 94 ? 3.258 -1.854 -6.781 1.00 92.94 94 ASN A C 1
ATOM 665 O O . ASN A 1 94 ? 3.699 -0.721 -6.629 1.00 92.94 94 ASN A O 1
ATOM 669 N N . GLU A 1 95 ? 3.369 -2.537 -7.924 1.00 90.12 95 GLU A N 1
ATOM 670 C CA . GLU A 1 95 ? 4.079 -2.038 -9.111 1.00 90.12 95 GLU A CA 1
ATOM 671 C C . GLU A 1 95 ? 3.177 -1.696 -10.318 1.00 90.12 95 GLU A C 1
ATOM 673 O O . GLU A 1 95 ? 3.700 -1.181 -11.301 1.00 90.12 95 GLU A O 1
ATOM 678 N N . TRP A 1 96 ? 1.864 -2.002 -10.266 1.00 85.50 96 TRP A N 1
ATOM 679 C CA . TRP A 1 96 ? 0.887 -1.976 -11.384 1.00 85.50 96 TRP A CA 1
ATOM 680 C C . TRP A 1 96 ? 1.520 -2.067 -12.795 1.00 85.50 96 TRP A C 1
ATOM 682 O O . TRP A 1 96 ? 1.820 -1.040 -13.405 1.00 85.50 96 TRP A O 1
ATOM 692 N N . PRO A 1 97 ? 1.710 -3.276 -13.353 1.00 86.12 97 PRO A N 1
ATOM 693 C CA . PRO A 1 97 ? 2.305 -3.423 -14.679 1.00 86.12 97 PRO A CA 1
ATOM 694 C C . PRO A 1 97 ? 1.399 -2.863 -15.787 1.00 86.12 97 PRO A C 1
ATOM 696 O O . PRO A 1 97 ? 0.247 -3.273 -15.927 1.00 86.12 97 PRO A O 1
ATOM 699 N N . ASP A 1 98 ? 1.948 -1.989 -16.634 1.00 86.44 98 ASP A N 1
ATOM 700 C CA . ASP A 1 98 ? 1.231 -1.402 -17.780 1.00 86.44 98 ASP A CA 1
ATOM 701 C C . ASP A 1 98 ? 1.005 -2.407 -18.925 1.00 86.44 98 ASP A C 1
ATOM 703 O O . ASP A 1 98 ? 0.133 -2.227 -19.778 1.00 86.44 98 ASP A O 1
ATOM 707 N N . ARG A 1 99 ? 1.840 -3.452 -18.998 1.00 90.69 99 ARG A N 1
ATOM 708 C CA . ARG A 1 99 ? 1.863 -4.443 -20.081 1.00 90.69 99 ARG A CA 1
ATOM 709 C C . ARG A 1 99 ? 1.798 -5.859 -19.526 1.00 90.69 99 ARG A C 1
ATOM 711 O O . ARG A 1 99 ? 2.315 -6.151 -18.452 1.00 90.69 99 ARG A O 1
ATOM 718 N N . PHE A 1 100 ? 1.218 -6.754 -20.324 1.00 90.19 100 PHE A N 1
ATOM 719 C CA . PHE A 1 100 ? 1.141 -8.205 -20.086 1.00 90.19 100 PHE A CA 1
ATOM 720 C C . PHE A 1 100 ? 0.329 -8.646 -18.855 1.00 90.19 100 PHE A C 1
ATOM 722 O O . PHE A 1 100 ? 0.300 -9.825 -18.505 1.00 90.19 100 PHE A O 1
ATOM 729 N N . TYR A 1 101 ? -0.339 -7.711 -18.182 1.00 86.62 101 TYR A N 1
ATOM 730 C CA . TYR A 1 101 ? -1.186 -8.010 -17.038 1.00 86.62 101 TYR A CA 1
ATOM 731 C C . TYR A 1 101 ? -2.490 -8.686 -17.496 1.00 86.62 101 TYR A C 1
ATOM 733 O O . TYR A 1 101 ? -3.222 -8.122 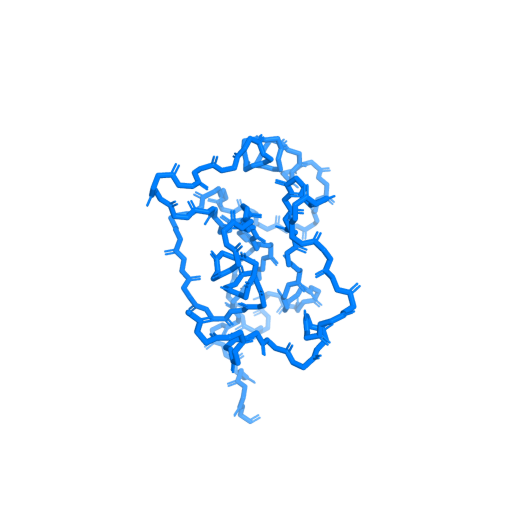-18.307 1.00 86.62 101 TYR A O 1
ATOM 741 N N . HIS A 1 102 ? -2.775 -9.892 -16.981 1.00 87.69 102 HIS A N 1
ATOM 742 C CA . HIS A 1 102 ? -3.931 -10.740 -17.358 1.00 87.69 102 HIS A CA 1
ATOM 743 C C . HIS A 1 102 ? -4.064 -11.061 -18.858 1.00 87.69 102 HIS A C 1
ATOM 745 O O . HIS A 1 102 ? -5.168 -11.339 -19.329 1.00 87.69 102 HIS A O 1
ATOM 751 N N . SER A 1 103 ? -2.961 -11.032 -19.611 1.00 86.75 103 SER A N 1
ATOM 752 C CA . SER A 1 103 ? -2.927 -11.367 -21.044 1.00 86.75 103 SER A CA 1
ATOM 753 C C . SER A 1 103 ? -2.340 -12.741 -21.326 1.00 86.75 103 SER A C 1
ATOM 755 O O . SER A 1 103 ? -1.342 -13.070 -20.646 1.00 86.75 103 SER A O 1
#

Sequence (103 aa):
MDRARGAAFTQGLVDADNLLAALSIGMVGAKLDVVGGVLQLVGSPPPLTSLLDPVLDAALPASVEGPYVGLREYERGNDHDVAIGMGVLGSLVNEWPDRFYHS

Radius of gyration: 14.7 Å; chains: 1; bounding box: 41×26×38 Å

Secondary structure (DSSP, 8-state):
---TTS-GGGTTT--GGG-SEEEEEESTT--HHHH---EEEEPPPTT---THHHHHHHHHHHH-SS-EEEEE----SSTHHHHHHTT-EEEEEE---SSSTT-

Foldseek 3Di:
DDPPPADPCCVPPDDLVPAQAEEAEPAPPDPCVVQPFAKEKEFFAPPLGHPVQVVCQVPVVVVDDGHYPGYDYHDDDDNLVNSVVSVHTGMYTHGPGPHPVVD

pLDDT: mean 84.66, std 11.29, range [38.41, 94.69]